Protein AF-A0A3D0MU22-F1 (afdb_monomer_lite)

Structure (mmCIF, N/CA/C/O backbone):
data_AF-A0A3D0MU22-F1
#
_entry.id   AF-A0A3D0MU22-F1
#
loop_
_atom_site.group_PDB
_atom_site.id
_atom_site.type_symbol
_atom_site.label_atom_id
_atom_site.label_alt_id
_atom_site.label_comp_id
_atom_site.label_asym_id
_atom_site.label_entity_id
_atom_site.label_seq_id
_atom_site.pdbx_PDB_ins_code
_atom_site.Cartn_x
_atom_site.Cartn_y
_atom_site.Cartn_z
_atom_site.occupancy
_atom_site.B_iso_or_equiv
_atom_site.auth_seq_id
_atom_site.auth_comp_id
_atom_site.auth_asym_id
_atom_site.auth_atom_id
_atom_site.pdbx_PDB_model_num
ATOM 1 N N . MET A 1 1 ? 14.925 -8.416 -19.852 1.00 56.16 1 MET A N 1
ATOM 2 C CA . MET A 1 1 ? 15.422 -8.437 -18.457 1.00 56.16 1 MET A CA 1
ATOM 3 C C . MET A 1 1 ? 14.229 -8.504 -17.529 1.00 56.16 1 MET A C 1
ATOM 5 O O . MET A 1 1 ? 13.279 -7.760 -17.740 1.00 56.16 1 MET A O 1
ATOM 9 N N . GLU A 1 2 ? 14.253 -9.401 -16.551 1.00 66.62 2 GLU A N 1
ATOM 10 C CA . GLU A 1 2 ? 13.164 -9.545 -15.582 1.00 66.62 2 GLU A CA 1
ATOM 11 C C . GLU A 1 2 ? 13.208 -8.410 -14.543 1.00 66.62 2 GLU A C 1
ATOM 13 O O . GLU A 1 2 ? 14.288 -7.937 -14.179 1.00 66.62 2 GLU A O 1
ATOM 18 N N . ARG A 1 3 ? 12.037 -7.933 -14.104 1.00 81.31 3 ARG A N 1
ATOM 19 C CA . ARG A 1 3 ? 11.909 -6.826 -13.142 1.00 81.31 3 ARG A CA 1
ATOM 20 C C . ARG A 1 3 ? 11.797 -7.387 -11.725 1.00 81.31 3 ARG A C 1
ATOM 22 O O . ARG A 1 3 ? 10.995 -8.285 -11.496 1.00 81.31 3 ARG A O 1
ATOM 29 N N . THR A 1 4 ? 12.595 -6.860 -10.804 1.00 85.50 4 THR A N 1
ATOM 30 C CA . THR A 1 4 ? 12.648 -7.235 -9.376 1.00 85.50 4 THR A CA 1
ATOM 31 C C . THR A 1 4 ? 12.809 -5.968 -8.539 1.00 85.50 4 THR A C 1
ATOM 33 O O . THR A 1 4 ? 12.872 -4.874 -9.099 1.00 85.50 4 THR A O 1
ATOM 36 N N . GLU A 1 5 ? 12.955 -6.084 -7.219 1.00 86.12 5 GLU A N 1
ATOM 37 C CA . GLU A 1 5 ? 13.241 -4.926 -6.360 1.00 86.12 5 GLU A CA 1
ATOM 38 C C . GLU A 1 5 ? 14.479 -4.131 -6.815 1.00 86.12 5 GLU A C 1
ATOM 40 O O . GLU A 1 5 ? 14.505 -2.905 -6.721 1.00 86.12 5 GLU A O 1
ATOM 45 N N . ARG A 1 6 ? 15.493 -4.819 -7.358 1.00 87.69 6 ARG A N 1
ATOM 46 C CA . ARG A 1 6 ? 16.745 -4.204 -7.839 1.00 87.69 6 ARG A CA 1
ATOM 47 C C . ARG A 1 6 ? 16.620 -3.569 -9.220 1.00 87.69 6 ARG A C 1
ATOM 49 O O . ARG A 1 6 ? 17.502 -2.824 -9.632 1.00 87.69 6 ARG A O 1
ATOM 56 N N . ASN A 1 7 ? 15.559 -3.901 -9.944 1.00 90.25 7 ASN A N 1
ATOM 57 C CA . ASN A 1 7 ? 15.279 -3.394 -11.278 1.00 90.25 7 ASN A CA 1
ATOM 58 C C . ASN A 1 7 ? 13.770 -3.142 -11.426 1.00 90.25 7 ASN A C 1
ATOM 60 O O . ASN A 1 7 ? 13.107 -3.842 -12.205 1.00 90.25 7 ASN A O 1
ATOM 64 N N . PRO A 1 8 ? 13.206 -2.208 -10.641 1.00 93.75 8 PRO A N 1
ATOM 65 C CA . PRO A 1 8 ? 11.798 -1.874 -10.732 1.00 93.75 8 PRO A CA 1
ATOM 66 C C . PRO A 1 8 ? 11.541 -1.080 -12.014 1.00 93.75 8 PRO A C 1
ATOM 68 O O . PRO A 1 8 ? 12.459 -0.520 -12.611 1.00 93.75 8 PRO A O 1
ATOM 71 N N . ILE A 1 9 ? 10.281 -1.007 -12.432 1.00 95.69 9 ILE A N 1
ATOM 72 C CA . ILE A 1 9 ? 9.864 0.005 -13.405 1.00 95.69 9 ILE A CA 1
ATOM 73 C C . ILE A 1 9 ? 9.539 1.268 -12.617 1.00 95.69 9 ILE A C 1
ATOM 75 O O . ILE A 1 9 ? 8.715 1.220 -11.694 1.00 95.69 9 ILE A O 1
ATOM 79 N N . TYR A 1 10 ? 10.189 2.383 -12.949 1.00 96.19 10 TYR A N 1
ATOM 80 C CA . TYR A 1 10 ? 9.991 3.630 -12.225 1.00 96.19 10 TYR A CA 1
ATOM 81 C C . TYR A 1 10 ? 8.548 4.119 -12.392 1.00 96.19 10 TYR A C 1
ATOM 83 O O . TYR A 1 10 ? 7.974 4.038 -13.479 1.00 96.19 10 TYR A O 1
ATOM 91 N N . SER A 1 11 ? 7.954 4.679 -11.330 1.00 94.81 11 SER A N 1
ATOM 92 C CA . SER A 1 11 ? 6.570 5.200 -11.395 1.00 94.81 11 SER A CA 1
ATOM 93 C C . SER A 1 11 ? 6.406 6.207 -12.537 1.00 94.81 11 SER A C 1
ATOM 95 O O . SER A 1 11 ? 5.450 6.129 -13.300 1.00 94.81 11 SER A O 1
ATOM 97 N N . VAL A 1 12 ? 7.398 7.085 -12.719 1.00 96.38 12 VAL A N 1
ATOM 98 C CA . VAL A 1 12 ? 7.399 8.100 -13.780 1.00 96.38 12 VAL A CA 1
ATOM 99 C C . VAL A 1 12 ? 7.423 7.499 -15.189 1.00 96.38 12 VAL A C 1
ATOM 101 O O . VAL A 1 12 ? 6.865 8.095 -16.107 1.00 96.38 12 VAL A O 1
ATOM 104 N N . GLU A 1 13 ? 8.046 6.334 -15.381 1.00 96.81 13 GLU A N 1
ATOM 105 C CA . GLU A 1 13 ? 8.037 5.641 -16.673 1.00 96.81 13 GLU A CA 1
ATOM 106 C C . GLU A 1 13 ? 6.645 5.085 -16.965 1.00 96.81 13 GLU A C 1
ATOM 108 O O . GLU A 1 13 ? 6.122 5.305 -18.052 1.00 96.81 13 GLU A O 1
ATOM 113 N N . LEU A 1 14 ? 6.006 4.451 -15.976 1.00 96.25 14 LEU A N 1
ATOM 114 C CA . LEU A 1 14 ? 4.640 3.934 -16.107 1.00 96.25 14 LEU A CA 1
ATOM 115 C C . LEU A 1 14 ? 3.626 5.062 -16.343 1.00 96.25 14 LEU A C 1
ATOM 117 O O . LEU A 1 14 ? 2.754 4.942 -17.198 1.00 96.25 14 LEU A O 1
ATOM 121 N N . GLU A 1 15 ? 3.743 6.173 -15.615 1.00 97.75 15 GLU A N 1
ATOM 122 C CA . GLU A 1 15 ? 2.869 7.339 -15.785 1.00 97.75 15 GLU A CA 1
ATOM 123 C C . GLU A 1 15 ? 2.979 7.929 -17.198 1.00 97.75 15 GLU A C 1
ATOM 125 O O . GLU A 1 15 ? 1.958 8.243 -17.813 1.00 97.75 15 GLU A O 1
ATOM 130 N N . LYS A 1 16 ? 4.201 8.027 -17.743 1.00 97.94 16 LYS A N 1
ATOM 131 C CA . LYS A 1 16 ? 4.445 8.519 -19.109 1.00 97.94 16 LYS A CA 1
ATOM 132 C C . LYS A 1 16 ? 3.947 7.550 -20.177 1.00 97.94 16 LYS A C 1
ATOM 134 O O . LYS A 1 16 ? 3.253 7.986 -21.091 1.00 97.94 16 LYS A O 1
ATOM 139 N N . GLU A 1 17 ? 4.284 6.269 -20.050 1.00 97.75 17 GLU A N 1
ATOM 140 C CA . GLU A 1 17 ? 3.937 5.228 -21.024 1.00 97.75 17 GLU A CA 1
ATOM 141 C C . GLU A 1 17 ? 2.418 5.094 -21.169 1.00 97.75 17 GLU A C 1
ATOM 143 O O . GLU A 1 17 ? 1.876 5.146 -22.271 1.00 97.75 17 GLU A O 1
ATOM 148 N N . PHE A 1 18 ? 1.708 5.015 -20.041 1.00 97.12 18 PHE A N 1
ATOM 149 C CA . PHE A 1 18 ? 0.254 4.860 -20.033 1.00 97.12 18 PHE A CA 1
ATOM 150 C C . PHE A 1 18 ? -0.506 6.193 -20.085 1.00 97.12 18 PHE A C 1
ATOM 152 O O . PHE A 1 18 ? -1.731 6.183 -20.175 1.00 97.12 18 PHE A O 1
ATOM 159 N N . LYS A 1 19 ? 0.190 7.339 -20.045 1.00 97.88 19 LYS A N 1
ATOM 160 C CA . LYS A 1 19 ? -0.400 8.692 -20.005 1.00 97.88 19 LYS A CA 1
ATOM 161 C C . LYS A 1 19 ? -1.439 8.846 -18.888 1.00 97.88 19 LYS A C 1
ATOM 163 O O . LYS A 1 19 ? -2.505 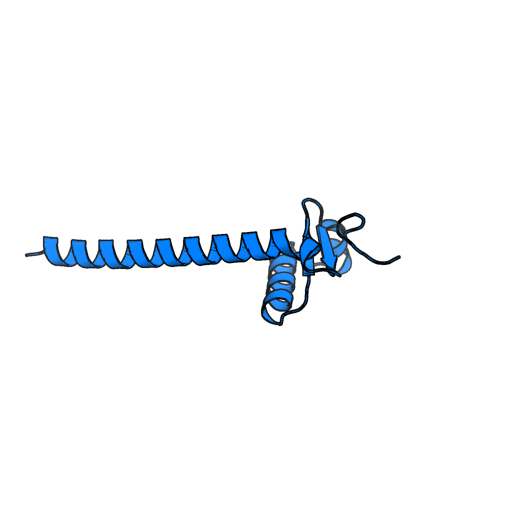9.432 -19.080 1.00 97.88 19 LYS A O 1
ATOM 168 N N . ILE A 1 20 ? -1.121 8.313 -17.710 1.00 98.12 20 ILE A N 1
ATOM 169 C CA . ILE A 1 20 ? -1.985 8.341 -16.526 1.00 98.12 20 ILE A CA 1
ATOM 170 C C . ILE A 1 20 ? -1.320 9.103 -15.388 1.00 98.12 20 ILE A C 1
ATOM 172 O O . ILE A 1 20 ? -0.098 9.146 -15.273 1.00 98.12 20 ILE A O 1
ATOM 176 N N . SER A 1 21 ? -2.134 9.667 -14.498 1.00 97.56 21 SER A N 1
ATOM 177 C CA . SER A 1 21 ? -1.614 10.240 -13.260 1.00 97.56 21 SER A CA 1
ATOM 178 C C . SER A 1 21 ? -1.153 9.143 -12.300 1.00 97.56 21 SER A C 1
ATOM 180 O O . SER A 1 21 ? -1.726 8.049 -12.258 1.00 97.56 21 SER A O 1
ATOM 182 N N . GLY A 1 22 ? -0.200 9.465 -11.424 1.00 95.88 22 GLY A N 1
ATOM 183 C CA . GLY A 1 22 ? 0.206 8.562 -10.349 1.00 95.88 22 GLY A CA 1
ATOM 184 C C . GLY A 1 22 ? -0.949 8.100 -9.448 1.00 95.88 22 GLY A C 1
ATOM 185 O O . GLY A 1 22 ? -0.889 7.010 -8.885 1.00 95.88 22 GLY A O 1
ATOM 186 N N . ALA A 1 23 ? -2.031 8.880 -9.319 1.00 97.25 23 ALA A N 1
ATOM 187 C CA . ALA A 1 23 ? -3.226 8.456 -8.583 1.00 97.25 23 ALA A CA 1
ATOM 188 C C . ALA A 1 23 ? -3.953 7.296 -9.282 1.00 97.25 23 ALA A C 1
ATOM 190 O O . ALA A 1 23 ? -4.302 6.312 -8.627 1.00 97.25 23 ALA A O 1
ATOM 191 N N . ILE A 1 24 ? -4.125 7.384 -10.604 1.00 98.25 24 ILE A N 1
ATOM 192 C CA . ILE A 1 24 ? -4.712 6.308 -11.411 1.00 98.25 24 ILE A CA 1
ATOM 193 C C . ILE A 1 24 ? -3.798 5.081 -11.378 1.00 98.25 24 ILE A C 1
ATOM 195 O O . ILE A 1 24 ? -4.279 3.985 -11.097 1.00 98.25 24 ILE A O 1
ATOM 199 N N . LEU A 1 25 ? -2.484 5.263 -11.555 1.00 97.62 25 LEU A N 1
ATOM 200 C CA . LEU A 1 25 ? -1.514 4.169 -11.471 1.00 97.62 25 LEU A CA 1
ATOM 201 C C . LEU A 1 25 ? -1.619 3.432 -10.128 1.00 97.62 25 LEU A C 1
ATOM 203 O O . LEU A 1 25 ? -1.798 2.217 -10.104 1.00 97.62 25 LEU A O 1
ATOM 207 N N . ARG A 1 26 ? -1.598 4.154 -8.999 1.00 96.06 26 ARG A N 1
ATOM 208 C CA . ARG A 1 26 ? -1.749 3.545 -7.665 1.00 96.06 26 ARG A CA 1
ATOM 209 C C . ARG A 1 26 ? -3.063 2.782 -7.512 1.00 96.06 26 ARG A C 1
ATOM 211 O O . ARG A 1 26 ? -3.068 1.741 -6.861 1.00 96.06 26 ARG A O 1
ATOM 218 N N . ASN A 1 27 ? -4.162 3.264 -8.092 1.00 97.75 27 ASN A N 1
ATOM 219 C CA . ASN A 1 27 ? -5.443 2.554 -8.061 1.00 97.75 27 ASN A CA 1
ATOM 220 C C . ASN A 1 27 ? -5.406 1.253 -8.870 1.00 97.75 27 ASN A C 1
ATOM 222 O O . ASN A 1 27 ? -5.903 0.240 -8.383 1.00 97.75 27 ASN A O 1
ATOM 226 N N . ILE A 1 28 ? -4.764 1.250 -10.040 1.00 97.69 28 ILE A N 1
ATOM 227 C CA . ILE A 1 28 ? -4.557 0.037 -10.846 1.00 97.69 28 ILE A CA 1
ATOM 228 C C . ILE A 1 28 ? -3.713 -0.979 -10.069 1.00 97.69 28 ILE A C 1
ATOM 230 O O . ILE A 1 28 ? -4.124 -2.126 -9.907 1.00 97.69 28 ILE A O 1
ATOM 234 N N . ILE A 1 29 ? -2.582 -0.549 -9.496 1.00 97.19 29 ILE A N 1
ATOM 235 C CA . ILE A 1 29 ? -1.720 -1.420 -8.682 1.00 97.19 29 ILE A CA 1
ATOM 236 C C . ILE A 1 29 ? -2.475 -1.979 -7.469 1.00 97.19 29 ILE A C 1
ATOM 238 O O . ILE A 1 29 ? -2.325 -3.149 -7.114 1.00 97.19 29 ILE A O 1
ATOM 242 N N . ARG A 1 30 ? -3.322 -1.167 -6.826 1.00 96.19 30 ARG A N 1
ATOM 243 C CA . ARG A 1 30 ? -4.209 -1.646 -5.757 1.00 96.19 30 ARG A CA 1
ATOM 244 C C . ARG A 1 30 ? -5.212 -2.684 -6.260 1.00 96.19 30 ARG A C 1
ATOM 246 O O . ARG A 1 30 ? -5.484 -3.616 -5.513 1.00 96.19 30 ARG A O 1
ATOM 253 N N . GLY A 1 31 ? -5.748 -2.526 -7.470 1.00 98.06 31 GLY A N 1
ATOM 254 C CA . GLY A 1 31 ? -6.608 -3.514 -8.128 1.00 98.06 31 GLY A CA 1
ATOM 255 C C . GLY A 1 31 ? -5.903 -4.859 -8.262 1.00 98.06 31 GLY A C 1
ATOM 256 O O . GLY A 1 31 ? -6.346 -5.834 -7.670 1.00 98.06 31 GLY A O 1
ATOM 257 N N . PHE A 1 32 ? -4.719 -4.870 -8.877 1.00 97.25 32 PHE A N 1
ATOM 258 C CA . PHE A 1 32 ? -3.897 -6.077 -9.009 1.00 97.25 32 PHE A CA 1
ATOM 259 C C . PHE A 1 32 ? -3.646 -6.787 -7.676 1.00 97.25 32 PHE A C 1
ATOM 261 O O . PHE A 1 32 ? -3.802 -8.001 -7.580 1.00 97.25 32 PHE A O 1
ATOM 268 N N . ARG A 1 33 ? -3.326 -6.041 -6.614 1.00 96.56 33 ARG A N 1
ATOM 269 C CA . ARG A 1 33 ? -3.115 -6.623 -5.277 1.00 96.56 33 ARG A CA 1
ATOM 27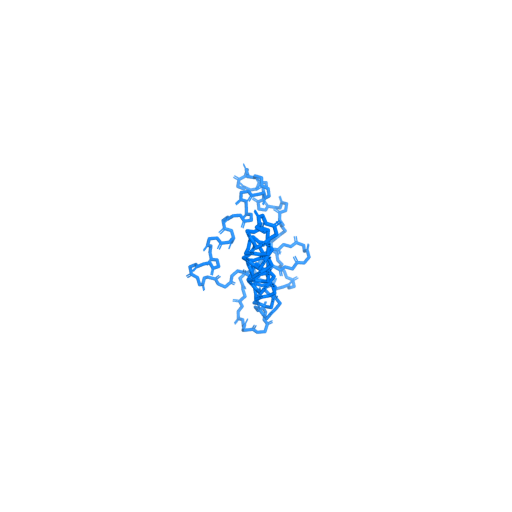0 C C . ARG A 1 33 ? -4.383 -7.227 -4.677 1.00 96.56 33 ARG A C 1
ATOM 272 O O . ARG A 1 33 ? -4.289 -8.221 -3.967 1.00 96.56 33 ARG A O 1
ATOM 279 N N . ARG A 1 34 ? -5.556 -6.641 -4.937 1.00 96.31 34 ARG A N 1
ATOM 280 C CA . ARG A 1 34 ? -6.845 -7.212 -4.504 1.00 96.31 34 ARG A CA 1
ATOM 281 C C . ARG A 1 34 ? -7.163 -8.511 -5.234 1.00 96.31 34 ARG A C 1
ATOM 283 O O . ARG A 1 34 ? -7.752 -9.394 -4.624 1.00 96.31 34 ARG A O 1
ATOM 290 N N . ASP A 1 35 ? -6.716 -8.628 -6.478 1.00 97.75 35 ASP A N 1
ATOM 291 C CA . ASP A 1 35 ? -6.864 -9.832 -7.297 1.00 97.75 35 ASP A CA 1
ATOM 292 C C . ASP A 1 35 ? -5.779 -10.889 -6.998 1.00 97.75 35 ASP A C 1
ATOM 294 O O . ASP A 1 35 ? -5.709 -11.921 -7.659 1.00 97.75 35 ASP A O 1
ATOM 298 N N . GLY A 1 36 ? -4.913 -10.650 -6.003 1.00 95.62 36 GLY A N 1
ATOM 299 C CA . GLY A 1 36 ? -3.848 -11.574 -5.601 1.00 95.62 36 GLY A CA 1
ATOM 300 C C . GLY A 1 36 ? -2.600 -11.544 -6.490 1.00 95.62 36 GLY A C 1
ATOM 301 O O . GLY A 1 36 ? -1.703 -12.367 -6.314 1.00 95.62 36 GLY A O 1
ATOM 302 N N . ILE A 1 37 ? -2.499 -10.595 -7.424 1.00 96.62 37 ILE A N 1
ATOM 303 C CA . ILE A 1 37 ? -1.335 -10.452 -8.302 1.00 96.62 37 ILE A CA 1
ATOM 304 C C . ILE A 1 37 ? -0.170 -9.843 -7.493 1.00 96.62 37 ILE A C 1
ATOM 306 O O . ILE A 1 37 ? -0.335 -8.772 -6.893 1.00 96.62 37 ILE A O 1
ATOM 310 N N . PRO A 1 38 ? 1.025 -10.469 -7.483 1.00 95.69 38 PRO A N 1
ATOM 311 C CA . PRO A 1 38 ? 2.126 -10.110 -6.587 1.00 95.69 38 PRO A CA 1
ATOM 312 C C . PRO A 1 38 ? 2.917 -8.893 -7.091 1.00 95.69 38 PRO A C 1
ATOM 314 O O . PRO A 1 38 ? 4.102 -8.983 -7.402 1.00 95.69 38 PRO A O 1
ATOM 317 N N . VAL A 1 39 ? 2.268 -7.730 -7.201 1.00 96.56 39 VAL A N 1
ATOM 318 C CA . VAL A 1 39 ? 2.945 -6.476 -7.563 1.00 96.56 39 VAL A CA 1
ATOM 319 C C . VAL A 1 39 ? 3.411 -5.751 -6.306 1.00 96.56 39 VAL A C 1
ATOM 321 O O . VAL A 1 39 ? 2.619 -5.101 -5.615 1.00 96.56 39 VAL A O 1
ATOM 324 N N . ALA A 1 40 ? 4.707 -5.817 -6.030 1.00 96.25 40 ALA A N 1
ATOM 325 C CA . ALA A 1 40 ? 5.351 -5.087 -4.947 1.00 96.25 40 ALA A CA 1
ATOM 326 C C . ALA A 1 40 ? 5.710 -3.653 -5.371 1.00 96.25 40 ALA A C 1
ATOM 328 O O . ALA A 1 40 ? 5.631 -3.272 -6.544 1.00 96.25 40 ALA A O 1
ATOM 329 N N . ASN A 1 41 ? 6.074 -2.830 -4.391 1.00 94.38 41 ASN A N 1
ATOM 330 C CA . ASN A 1 41 ? 6.656 -1.511 -4.623 1.00 94.38 41 ASN A CA 1
ATOM 331 C C . ASN A 1 41 ? 7.922 -1.322 -3.788 1.00 94.38 41 ASN A C 1
ATOM 333 O O . ASN A 1 41 ? 8.049 -1.880 -2.703 1.00 94.38 41 ASN A O 1
ATOM 337 N N . CYS A 1 42 ? 8.827 -0.486 -4.282 1.00 91.19 42 CYS A N 1
ATOM 338 C CA . CYS A 1 42 ? 9.961 0.055 -3.535 1.00 91.19 42 CYS A CA 1
ATOM 339 C C . CYS A 1 42 ? 9.913 1.5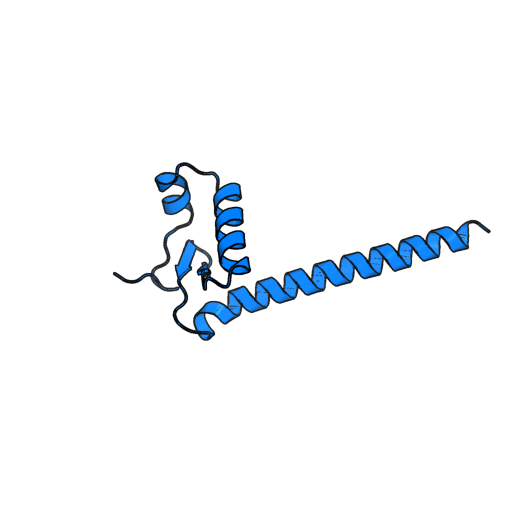93 -3.579 1.00 91.19 42 CYS A C 1
ATOM 341 O O . CYS A 1 42 ? 8.924 2.173 -4.031 1.00 91.19 42 CYS A O 1
ATOM 343 N N . HIS A 1 43 ? 10.965 2.270 -3.111 1.00 87.50 43 HIS A N 1
ATOM 344 C CA . HIS A 1 43 ? 11.038 3.738 -3.114 1.00 87.50 43 HIS A CA 1
ATOM 345 C C . HIS A 1 43 ? 10.845 4.353 -4.513 1.00 87.50 43 HIS A C 1
ATOM 347 O O . HIS A 1 43 ? 10.289 5.442 -4.637 1.00 87.50 43 HIS A O 1
ATOM 353 N N . THR A 1 44 ? 11.294 3.665 -5.563 1.00 88.69 44 THR A N 1
ATOM 354 C CA . THR A 1 44 ? 11.418 4.253 -6.899 1.00 88.69 44 THR A CA 1
ATOM 355 C C . THR A 1 44 ? 10.352 3.774 -7.889 1.00 88.69 44 THR A C 1
ATOM 357 O O . THR A 1 44 ? 10.103 4.442 -8.896 1.00 88.69 44 THR A O 1
ATOM 360 N N . GLY A 1 45 ? 9.685 2.647 -7.625 1.00 93.88 45 GLY A N 1
ATOM 361 C CA . GLY A 1 45 ? 8.771 2.065 -8.600 1.00 93.88 45 GLY A CA 1
ATOM 362 C C . GLY A 1 45 ? 8.116 0.753 -8.187 1.00 93.88 45 GLY A C 1
ATOM 363 O O . GLY A 1 45 ? 8.033 0.413 -7.005 1.00 93.88 45 GLY A O 1
ATOM 364 N N . TYR A 1 46 ? 7.640 0.027 -9.198 1.00 96.06 46 TYR A N 1
ATOM 365 C CA . TYR A 1 46 ? 6.862 -1.203 -9.055 1.00 96.06 46 TYR A CA 1
ATOM 366 C C . TYR A 1 46 ? 7.533 -2.368 -9.775 1.00 96.06 46 TYR A C 1
ATOM 368 O O . TYR A 1 46 ? 8.221 -2.189 -10.782 1.00 96.06 46 TYR A O 1
ATOM 376 N N . TYR A 1 47 ? 7.313 -3.576 -9.269 1.00 96.12 47 TYR A N 1
ATOM 377 C CA . TYR A 1 47 ? 7.837 -4.802 -9.859 1.00 96.12 47 TYR A CA 1
ATOM 378 C C . TYR A 1 47 ? 6.954 -5.996 -9.495 1.00 96.12 47 TYR A C 1
ATOM 380 O O . TYR A 1 47 ? 6.214 -5.965 -8.512 1.00 96.12 47 TYR A O 1
ATOM 388 N N . TYR A 1 48 ? 7.036 -7.053 -10.299 1.00 95.19 48 TYR A N 1
ATOM 389 C CA . TYR A 1 48 ? 6.421 -8.333 -9.967 1.00 95.19 48 TYR A CA 1
ATOM 390 C C . TYR A 1 48 ? 7.342 -9.086 -9.012 1.00 95.19 48 TYR A C 1
ATOM 392 O O . TYR A 1 48 ? 8.474 -9.409 -9.370 1.00 95.19 48 TYR A O 1
ATOM 400 N N . ALA A 1 49 ? 6.865 -9.346 -7.802 1.00 94.75 49 ALA A N 1
ATOM 401 C CA . ALA A 1 49 ? 7.595 -10.129 -6.826 1.00 94.75 49 ALA A CA 1
ATOM 402 C C . ALA A 1 49 ? 7.586 -11.610 -7.214 1.00 94.75 49 ALA A C 1
ATOM 404 O O . ALA A 1 49 ? 6.574 -12.165 -7.646 1.00 94.75 49 ALA A O 1
ATOM 405 N N . LYS A 1 50 ? 8.733 -12.255 -7.026 1.00 91.88 50 LYS A N 1
ATOM 406 C CA . LYS A 1 50 ? 8.984 -13.666 -7.340 1.00 91.88 50 LYS A CA 1
ATOM 407 C C . LYS A 1 50 ? 9.105 -14.539 -6.100 1.00 91.88 50 LYS A C 1
ATOM 409 O O . LYS A 1 50 ? 9.216 -15.756 -6.204 1.00 91.88 50 LYS A O 1
ATOM 414 N N . SER A 1 51 ? 9.111 -13.925 -4.924 1.00 92.31 51 SER A N 1
ATOM 415 C CA . SER A 1 51 ? 9.170 -14.625 -3.649 1.00 92.31 51 SER A CA 1
ATOM 416 C C . SER A 1 51 ? 8.346 -13.896 -2.597 1.00 92.31 51 SER A C 1
ATOM 418 O O . SER A 1 51 ? 8.129 -12.687 -2.687 1.00 92.31 51 SER A O 1
ATOM 420 N N . PHE A 1 52 ? 7.945 -14.620 -1.552 1.00 92.06 52 PHE A N 1
ATOM 421 C CA . PHE A 1 52 ? 7.307 -14.015 -0.381 1.00 92.06 52 PHE A CA 1
ATOM 422 C C . PHE A 1 52 ? 8.177 -12.938 0.265 1.00 92.06 52 PHE A C 1
ATOM 424 O O . PHE A 1 52 ? 7.653 -11.921 0.707 1.00 92.06 52 PHE A O 1
ATOM 431 N N . LYS A 1 53 ? 9.503 -13.118 0.249 1.00 93.19 53 LYS A N 1
ATOM 432 C CA . LYS A 1 53 ? 10.451 -12.140 0.789 1.00 93.19 53 LYS A CA 1
ATOM 433 C C . LYS A 1 53 ? 10.345 -10.782 0.090 1.00 93.19 53 LYS A C 1
ATOM 435 O O . LYS A 1 53 ? 10.359 -9.754 0.748 1.00 93.19 53 LYS A O 1
ATOM 440 N N . GLU A 1 54 ? 10.186 -10.775 -1.230 1.00 93.81 54 GLU A N 1
ATOM 441 C CA . GLU A 1 54 ? 9.988 -9.539 -2.001 1.00 93.81 54 GLU A CA 1
ATOM 442 C C . GLU A 1 54 ? 8.607 -8.895 -1.760 1.00 93.81 54 GLU A C 1
ATOM 444 O O . GLU A 1 54 ? 8.434 -7.697 -1.967 1.00 93.81 54 GLU A O 1
ATOM 449 N N . MET A 1 55 ? 7.621 -9.668 -1.293 1.00 95.00 55 MET A N 1
ATOM 450 C CA . MET A 1 55 ? 6.289 -9.164 -0.937 1.00 95.00 55 MET A CA 1
ATOM 451 C C . MET A 1 55 ? 6.164 -8.707 0.520 1.00 95.00 55 MET A C 1
ATOM 453 O O . MET A 1 55 ? 5.203 -8.008 0.839 1.00 95.00 55 MET A O 1
ATOM 457 N N . GLU A 1 56 ? 7.097 -9.079 1.397 1.00 95.50 56 GLU A N 1
ATOM 458 C CA . GLU A 1 56 ? 6.990 -8.911 2.853 1.00 95.50 56 GLU A CA 1
ATOM 459 C C . GLU A 1 56 ? 6.712 -7.459 3.262 1.00 95.50 56 GLU A C 1
ATOM 461 O O . GLU A 1 56 ? 5.797 -7.192 4.046 1.00 95.50 56 GLU A O 1
ATOM 466 N N . SER A 1 57 ? 7.431 -6.503 2.668 1.00 94.38 57 SER A N 1
ATOM 467 C CA . SER A 1 57 ? 7.221 -5.072 2.919 1.00 94.38 57 SER A CA 1
ATOM 468 C C . SER A 1 57 ? 5.824 -4.614 2.489 1.00 94.38 57 SER A C 1
ATOM 470 O O . SER A 1 57 ? 5.123 -3.938 3.240 1.00 94.38 57 SER A O 1
ATOM 472 N N . THR A 1 58 ? 5.374 -5.048 1.309 1.00 95.81 58 THR A N 1
ATOM 473 C CA . THR A 1 58 ? 4.059 -4.694 0.760 1.00 95.81 58 THR A CA 1
ATOM 474 C C . THR A 1 58 ? 2.925 -5.283 1.605 1.00 95.81 58 THR A C 1
ATOM 476 O O . THR A 1 58 ? 1.929 -4.597 1.841 1.00 95.81 58 THR A O 1
ATOM 479 N N . ILE A 1 59 ? 3.074 -6.524 2.080 1.00 96.56 59 ILE A N 1
ATOM 480 C CA . ILE A 1 59 ? 2.120 -7.191 2.979 1.00 96.56 59 ILE A CA 1
ATOM 481 C C . ILE A 1 59 ? 2.059 -6.448 4.314 1.00 96.56 59 ILE A C 1
ATOM 483 O O . ILE A 1 59 ? 0.982 -6.013 4.716 1.00 96.56 59 ILE A O 1
ATOM 487 N N . THR A 1 60 ? 3.213 -6.197 4.931 1.00 97.38 60 THR A N 1
ATOM 488 C CA . THR A 1 60 ? 3.314 -5.460 6.199 1.00 97.38 60 THR A CA 1
ATOM 489 C C . THR A 1 60 ? 2.636 -4.088 6.109 1.00 97.38 60 THR A C 1
ATOM 491 O O . THR A 1 60 ? 1.892 -3.681 7.004 1.00 97.38 60 THR A O 1
ATOM 494 N N . ASP A 1 61 ? 2.844 -3.359 5.011 1.00 95.00 61 ASP A N 1
ATOM 495 C CA . ASP A 1 61 ? 2.224 -2.051 4.790 1.00 95.00 61 ASP A CA 1
ATOM 496 C C . ASP A 1 61 ? 0.706 -2.137 4.585 1.00 95.00 61 ASP A C 1
ATOM 498 O O . ASP A 1 61 ? -0.030 -1.207 4.932 1.00 95.00 61 ASP A O 1
ATOM 502 N N . LEU A 1 62 ? 0.208 -3.212 3.967 1.00 95.88 62 LEU A N 1
ATOM 503 C CA . LEU A 1 62 ? -1.230 -3.463 3.827 1.00 95.88 62 LEU A CA 1
ATOM 504 C C . LEU A 1 62 ? -1.863 -3.771 5.187 1.00 95.88 62 LEU A C 1
ATOM 506 O O . LEU A 1 62 ? -2.876 -3.159 5.525 1.00 95.88 62 LEU A O 1
ATOM 510 N N . GLU A 1 63 ? -1.240 -4.641 5.979 1.00 97.69 63 GLU A N 1
ATOM 511 C CA . GLU A 1 63 ? -1.697 -5.010 7.321 1.00 97.69 63 GLU A CA 1
ATOM 512 C C . GLU A 1 63 ? -1.747 -3.794 8.249 1.00 97.69 63 GLU A C 1
ATOM 514 O O . GLU A 1 63 ? -2.789 -3.515 8.842 1.00 97.69 63 GLU A O 1
ATOM 519 N N . LYS A 1 64 ? -0.677 -2.989 8.302 1.00 98.12 64 LYS A N 1
ATOM 520 C CA . LYS A 1 64 ? -0.640 -1.747 9.097 1.00 98.12 64 LYS A CA 1
ATOM 521 C C . LYS A 1 64 ? -1.790 -0.803 8.755 1.00 98.12 64 LYS A C 1
ATOM 523 O O . LYS A 1 64 ? -2.418 -0.238 9.650 1.00 98.12 64 LYS A O 1
ATOM 528 N N . ARG A 1 65 ? -2.092 -0.635 7.463 1.00 96.06 65 ARG A N 1
ATOM 529 C CA . ARG A 1 65 ? -3.216 0.205 7.020 1.00 96.06 65 ARG A CA 1
ATOM 530 C C . ARG A 1 65 ? -4.561 -0.385 7.423 1.00 96.06 65 ARG A C 1
ATOM 532 O O . ARG A 1 65 ? -5.420 0.369 7.870 1.00 96.06 65 ARG A O 1
ATOM 539 N N . ALA A 1 66 ? -4.738 -1.699 7.308 1.00 97.25 66 ALA A N 1
ATOM 540 C CA . ALA A 1 66 ? -5.955 -2.367 7.757 1.00 97.25 66 ALA A CA 1
ATOM 541 C C . ALA A 1 66 ? -6.172 -2.174 9.267 1.00 97.25 66 ALA A C 1
ATOM 543 O O . ALA A 1 66 ? -7.251 -1.749 9.679 1.00 97.25 66 ALA A O 1
ATOM 544 N N . PHE A 1 67 ? -5.137 -2.383 10.085 1.00 98.19 67 PHE A N 1
ATOM 545 C CA . PHE A 1 67 ? -5.216 -2.167 11.531 1.00 98.19 67 PHE A CA 1
ATOM 546 C C . PHE A 1 67 ? -5.522 -0.714 11.894 1.00 98.19 67 PHE A C 1
ATOM 548 O O . PHE A 1 67 ? -6.405 -0.467 12.713 1.00 98.19 67 PHE A O 1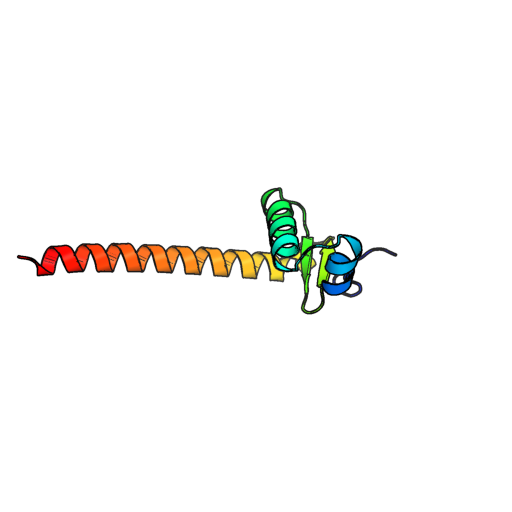
ATOM 555 N N . SER A 1 68 ? -4.863 0.248 11.245 1.00 97.88 68 SER A N 1
ATOM 556 C CA . SER A 1 68 ? -5.136 1.672 11.465 1.00 97.88 68 SER A CA 1
ATOM 557 C C . SER A 1 68 ? -6.589 2.033 11.137 1.00 97.88 68 SER A C 1
ATOM 559 O O . SER A 1 68 ? -7.241 2.727 11.915 1.00 97.88 68 SER A O 1
ATOM 561 N N . MET A 1 69 ? -7.141 1.502 10.039 1.00 97.94 69 MET A N 1
ATOM 562 C CA . MET A 1 69 ? -8.551 1.705 9.691 1.00 97.94 69 MET A CA 1
ATOM 563 C C . MET A 1 69 ? -9.499 1.106 10.738 1.00 97.94 69 MET A C 1
ATOM 565 O O . MET A 1 69 ? -10.480 1.751 11.112 1.00 97.94 69 MET A O 1
ATOM 569 N N . LEU A 1 70 ? -9.212 -0.099 11.239 1.00 98.38 70 LEU A N 1
ATOM 570 C CA . LEU A 1 70 ? -10.000 -0.726 12.306 1.00 98.38 70 LEU A CA 1
ATOM 571 C C . LEU A 1 70 ? -9.954 0.094 13.602 1.00 98.38 70 LEU A C 1
ATOM 573 O O . LEU A 1 70 ? -10.982 0.275 14.257 1.00 98.38 70 LEU A O 1
ATOM 577 N N . GLU A 1 71 ? -8.789 0.641 13.949 1.00 98.19 71 GLU A N 1
ATOM 578 C CA . GLU A 1 71 ? -8.630 1.522 15.104 1.00 98.19 71 GLU A CA 1
ATOM 579 C C . GLU A 1 71 ? -9.460 2.805 14.948 1.00 98.19 71 GLU A C 1
ATOM 581 O O . GLU A 1 71 ? -10.163 3.206 15.880 1.00 98.19 71 GLU A O 1
ATOM 586 N N . THR A 1 72 ? -9.442 3.427 13.763 1.00 98.19 72 THR A N 1
ATOM 587 C CA . THR A 1 72 ? -10.297 4.581 13.452 1.00 98.19 72 THR A CA 1
ATOM 588 C C . THR A 1 72 ? -11.775 4.243 13.639 1.00 98.19 72 THR A C 1
ATOM 590 O O . THR A 1 72 ? -12.484 4.992 14.309 1.00 98.19 72 THR A O 1
ATOM 593 N N . VAL A 1 73 ? -12.241 3.102 13.118 1.00 98.06 73 VAL A N 1
ATOM 594 C CA . VAL A 1 73 ? -13.633 2.648 13.291 1.00 98.06 73 VAL A CA 1
ATOM 595 C C . VAL A 1 73 ? -13.981 2.472 14.771 1.00 98.06 73 VAL A C 1
ATOM 597 O O . VAL A 1 73 ? -15.035 2.932 15.209 1.00 98.06 73 VAL A O 1
ATOM 600 N N . SER A 1 74 ? -13.101 1.846 15.553 1.00 97.25 74 SER A N 1
ATOM 601 C CA . SER A 1 74 ? -13.301 1.645 16.994 1.00 97.25 74 SER A CA 1
ATOM 602 C C . SER A 1 74 ? -13.443 2.975 17.745 1.00 97.25 74 SER A C 1
ATOM 604 O O . SER A 1 74 ? -14.389 3.166 18.512 1.00 97.25 74 SER A O 1
ATOM 606 N N . LYS A 1 75 ? -12.559 3.942 17.459 1.00 97.31 75 LYS A N 1
ATOM 607 C CA . LYS A 1 75 ? -12.605 5.287 18.055 1.00 97.31 75 LYS A CA 1
ATOM 608 C C . LYS A 1 75 ? -13.893 6.027 17.704 1.00 97.31 75 LYS A C 1
ATOM 610 O O . LYS A 1 75 ? -14.491 6.640 18.586 1.00 97.31 75 LYS A O 1
ATOM 615 N N . LEU A 1 76 ? -14.334 5.952 16.446 1.00 97.12 76 LEU A N 1
ATOM 616 C CA . LEU A 1 76 ? -15.584 6.575 16.008 1.00 97.12 76 LEU A CA 1
ATOM 617 C C . LEU A 1 76 ? -16.790 6.007 16.764 1.00 97.12 76 LEU A C 1
ATOM 619 O O . LEU A 1 76 ? -17.574 6.785 17.298 1.00 97.12 76 LEU A O 1
ATOM 623 N N . LYS A 1 77 ? -16.902 4.675 16.876 1.00 95.94 77 LYS A N 1
ATOM 624 C CA . LYS A 1 77 ? -17.994 4.017 17.618 1.00 95.94 77 LYS A CA 1
ATOM 625 C C . LYS A 1 77 ? -18.022 4.440 19.086 1.00 95.94 77 LYS A C 1
ATOM 627 O O . LYS A 1 77 ? -19.037 4.939 19.558 1.00 95.94 77 LYS A O 1
ATOM 632 N N . LYS A 1 78 ? -16.881 4.331 19.775 1.00 95.38 78 LYS A N 1
ATOM 633 C CA . LYS A 1 78 ? -16.760 4.679 21.198 1.00 95.38 78 LYS A CA 1
ATOM 634 C C . LYS A 1 78 ? -17.134 6.137 21.476 1.00 95.38 78 LYS A C 1
ATOM 636 O O . LYS A 1 78 ? -17.830 6.428 22.444 1.00 95.38 78 LYS A O 1
ATOM 641 N N . ASN A 1 79 ? -16.650 7.063 20.648 1.00 95.06 79 ASN A N 1
ATOM 642 C CA . ASN A 1 79 ? -16.904 8.487 20.856 1.00 95.06 79 ASN A CA 1
ATOM 643 C C . ASN A 1 79 ? -18.346 8.871 20.515 1.00 95.06 79 ASN A C 1
ATOM 645 O O . ASN A 1 79 ? -18.902 9.749 21.169 1.00 95.06 79 ASN A O 1
ATOM 649 N N . PHE A 1 80 ? -18.947 8.211 19.523 1.00 93.62 80 PHE A N 1
ATOM 650 C CA . PHE A 1 80 ? -20.357 8.398 19.203 1.00 93.62 80 PHE A CA 1
ATOM 651 C C . PHE A 1 80 ? -21.262 7.894 20.337 1.00 93.62 80 PHE A C 1
ATOM 653 O O . PHE A 1 80 ? -22.166 8.606 20.749 1.00 93.62 80 PHE A O 1
ATOM 660 N N . GLU A 1 81 ? -20.992 6.718 20.908 1.00 90.12 81 GLU A N 1
ATOM 661 C CA . GLU A 1 81 ? -21.742 6.210 22.070 1.00 90.12 81 GLU A CA 1
ATOM 662 C C . GLU A 1 81 ? -21.614 7.134 23.290 1.00 90.12 81 GLU A C 1
ATOM 664 O O . GLU A 1 81 ? -22.612 7.448 23.938 1.00 90.12 81 GLU A O 1
ATOM 669 N N . LYS A 1 82 ? -20.404 7.638 23.573 1.00 84.81 82 LYS A N 1
ATOM 670 C CA . LYS A 1 82 ? -20.167 8.583 24.675 1.00 84.81 82 LYS A CA 1
ATOM 671 C C . LYS A 1 82 ? -20.975 9.872 24.516 1.00 84.81 82 LYS A C 1
ATOM 673 O O . LYS A 1 82 ? -21.551 10.337 25.493 1.00 84.81 82 LYS A O 1
ATOM 678 N N . SER A 1 83 ? -21.050 10.427 23.304 1.00 83.75 83 SER A N 1
ATOM 679 C CA . SER A 1 83 ? -21.800 11.666 23.068 1.00 83.75 83 SER A CA 1
ATOM 680 C C . SER A 1 83 ? -23.312 11.494 23.226 1.00 83.75 83 SER A C 1
ATOM 682 O O . SER A 1 83 ? -23.984 12.459 23.569 1.00 83.75 83 SER A O 1
ATOM 684 N N . GLN A 1 84 ? -23.854 10.286 23.025 1.00 79.38 84 GLN A N 1
ATOM 685 C CA . GLN A 1 84 ? -25.268 9.999 23.299 1.00 79.38 84 GLN A CA 1
ATOM 686 C C . GLN A 1 84 ? -25.574 9.905 24.803 1.00 79.38 84 GLN A C 1
ATOM 688 O O . GLN A 1 84 ? -26.674 10.252 25.219 1.00 79.38 84 GLN A O 1
ATOM 693 N N . LEU A 1 85 ? -24.616 9.448 25.619 1.00 72.62 85 LEU A N 1
ATOM 694 C CA . LEU A 1 85 ? -24.777 9.332 27.075 1.00 72.62 85 LEU A CA 1
ATOM 695 C C . LEU A 1 85 ? -24.643 10.676 27.806 1.00 72.62 85 LEU A C 1
ATOM 697 O O . LEU A 1 85 ? -25.204 10.827 28.881 1.00 72.62 85 LEU A O 1
ATOM 701 N N . GLU A 1 86 ? -23.922 11.644 27.236 1.00 68.56 86 GLU A N 1
ATOM 702 C CA . GLU A 1 86 ? -23.747 12.994 27.805 1.00 68.56 86 GLU A CA 1
ATOM 703 C C . GLU A 1 86 ? -24.930 13.946 27.516 1.00 68.56 86 GLU A C 1
ATOM 705 O O . GLU A 1 86 ? -24.893 15.111 27.905 1.00 68.56 86 GLU A O 1
ATOM 710 N N . LEU A 1 87 ? -25.972 13.468 26.821 1.00 58.69 87 LEU A N 1
ATOM 711 C CA . LEU A 1 87 ? -27.183 14.226 26.470 1.00 58.69 87 LEU A CA 1
ATOM 712 C C . LEU A 1 87 ? -28.383 13.966 27.409 1.00 58.69 87 LEU A C 1
ATOM 714 O O . LEU A 1 87 ? -29.476 14.468 27.141 1.00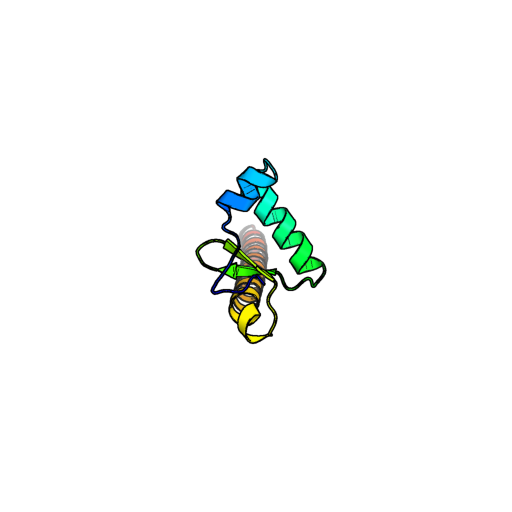 58.69 87 LEU A O 1
ATOM 718 N N . PHE A 1 88 ? -28.183 13.217 2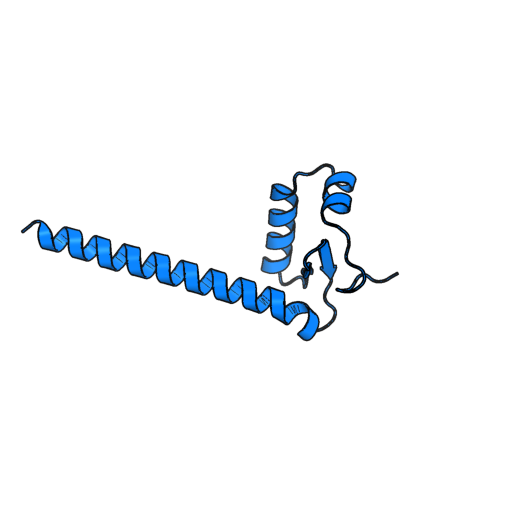8.497 1.00 48.75 88 PHE A N 1
ATOM 719 C CA . PHE A 1 88 ? -29.149 12.976 29.577 1.00 48.75 88 PHE A CA 1
ATOM 720 C C . PHE A 1 88 ? -28.515 13.294 30.934 1.00 48.75 88 PHE A C 1
ATOM 722 O O . PHE A 1 88 ? -29.287 13.591 31.873 1.00 48.75 88 PHE A O 1
#

Secondary structure (DSSP, 8-state):
----TTSPEEHHHHHHHHT--HHHHHHHHHHHHHTT--EEE-SSEEEE-SSHHHHHHHHHHHHHHHHHHHHHHHHHHHHHHHHHHTT-

pLDDT: mean 92.6, std 9.42, range [48.75, 98.38]

Foldseek 3Di:
DADAPVRADFLVNVCVVVVHDSVVVVVVLVVCVVVVQQWADDPGHIHRDPDVVRCVVVVVVVVVVVVVVVVVVVVVVVVVVVVVVVVD

Sequence (88 aa):
MERTERNPIYSVELEKEFKISGAILRNIIRGFRRDGIPVANCHTGYYYAKSFKEMESTITDLEKRAFSMLETVSKLKKNFEKSQLELF

Radius of gyration: 18.71 Å; chains: 1; bounding box: 46×29×51 Å